Protein AF-A0A2D5T3Y0-F1 (afdb_monomer)

Foldseek 3Di:
DDPVDPVDDPVVVCVVVVHDDPDDDDDDVCVVPPDDDDDPVVVVVVVVVVVVPD

pLDDT: mean 88.25, std 8.56, range [49.69, 95.69]

Mean predicted aligned error: 8.78 Å

Secondary structure (DSSP, 8-state):
--SS-TTS-HHHHHHHTT----------TTTT-------HHHHHHHHHHHHT--

Structure (mmCIF, N/CA/C/O backbone):
data_AF-A0A2D5T3Y0-F1
#
_entry.id   AF-A0A2D5T3Y0-F1
#
loop_
_atom_site.group_PDB
_atom_site.id
_atom_site.type_symbol
_atom_site.label_atom_id
_atom_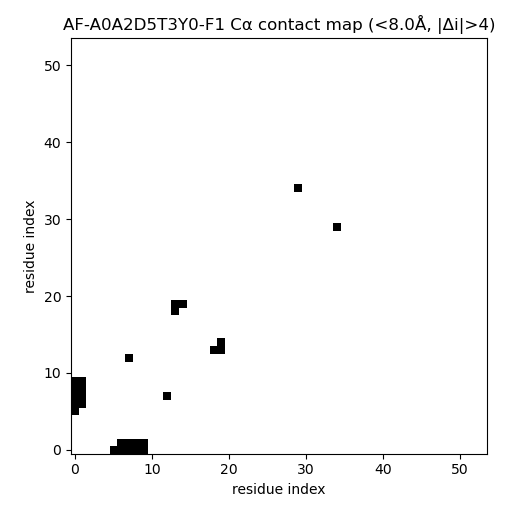site.label_alt_id
_atom_site.label_comp_id
_atom_site.label_asym_id
_atom_site.label_entity_id
_atom_site.label_seq_id
_atom_site.pdbx_PDB_ins_code
_atom_site.Cartn_x
_atom_site.Cartn_y
_atom_site.Cartn_z
_atom_site.occupancy
_atom_site.B_iso_or_equiv
_atom_site.auth_seq_id
_atom_site.auth_comp_id
_atom_site.auth_asym_id
_atom_site.auth_atom_id
_atom_site.pdbx_PDB_model_num
ATOM 1 N N . ALA A 1 1 ? 0.563 -3.084 15.479 1.00 80.50 1 ALA A N 1
ATOM 2 C CA . ALA A 1 1 ? 0.766 -1.878 16.303 1.00 80.50 1 ALA A CA 1
ATOM 3 C C . ALA A 1 1 ? 0.255 -0.659 15.543 1.00 80.50 1 ALA A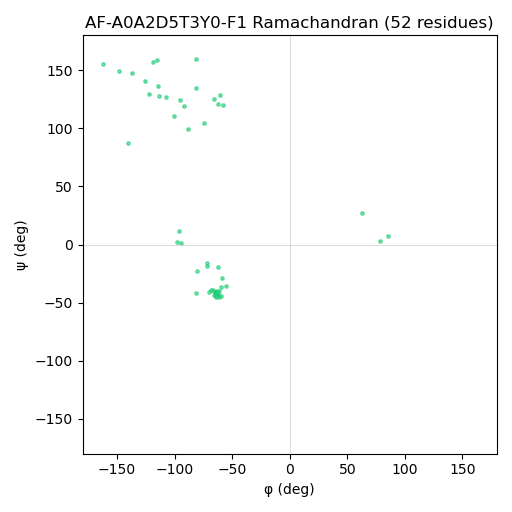 C 1
ATOM 5 O O . ALA A 1 1 ? 0.412 -0.611 14.328 1.00 80.50 1 ALA A O 1
ATOM 6 N N . PHE A 1 2 ? -0.392 0.283 16.222 1.00 92.19 2 PHE A N 1
ATOM 7 C CA . PHE A 1 2 ? -0.777 1.580 15.675 1.00 92.19 2 PHE A CA 1
ATOM 8 C C . PHE A 1 2 ? 0.424 2.532 15.732 1.00 92.19 2 PHE A C 1
ATOM 10 O O . PHE A 1 2 ? 1.112 2.586 16.743 1.00 92.19 2 PHE A O 1
ATOM 17 N N . ILE A 1 3 ? 0.698 3.276 14.657 1.00 92.94 3 ILE A N 1
ATOM 18 C CA . ILE A 1 3 ? 1.924 4.089 14.542 1.00 92.94 3 ILE A CA 1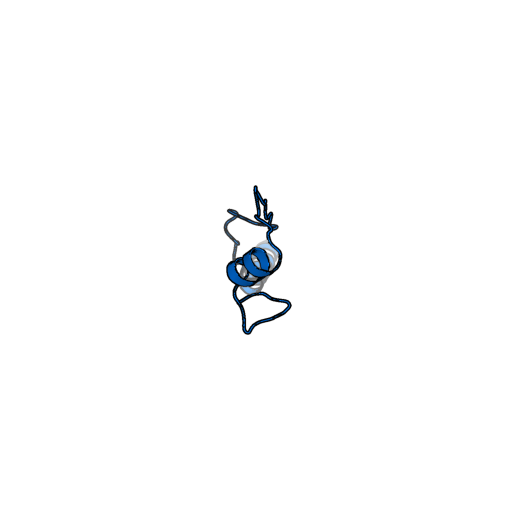
ATOM 19 C C . ILE A 1 3 ? 2.009 5.166 15.636 1.00 92.94 3 ILE A C 1
ATOM 21 O O . ILE A 1 3 ? 3.081 5.383 16.191 1.00 92.94 3 ILE A O 1
ATOM 25 N N . MET A 1 4 ? 0.889 5.813 15.979 1.00 91.94 4 MET A N 1
ATOM 26 C CA . MET A 1 4 ? 0.869 6.875 16.998 1.00 91.94 4 MET A CA 1
ATOM 27 C C . MET A 1 4 ? 0.850 6.330 18.432 1.00 91.94 4 MET A C 1
ATOM 29 O O . MET A 1 4 ? 1.263 7.022 19.358 1.00 91.94 4 MET A O 1
ATOM 33 N N . GLU A 1 5 ? 0.394 5.091 18.623 1.00 92.50 5 GLU A N 1
ATOM 34 C CA . GLU A 1 5 ? 0.421 4.408 19.915 1.00 92.50 5 GLU A CA 1
ATOM 35 C C . GLU A 1 5 ? 0.800 2.928 19.720 1.00 92.50 5 GLU A C 1
ATOM 37 O O . GLU A 1 5 ? -0.071 2.063 19.586 1.00 92.50 5 GLU A O 1
ATOM 42 N N . PRO A 1 6 ? 2.107 2.600 19.716 1.00 93.56 6 PRO A N 1
ATOM 43 C CA . PRO A 1 6 ? 2.597 1.272 19.333 1.00 93.56 6 PRO A CA 1
ATOM 44 C C . PRO A 1 6 ? 2.122 0.130 20.237 1.00 93.56 6 PRO A C 1
ATOM 46 O O . PRO A 1 6 ? 2.164 -1.034 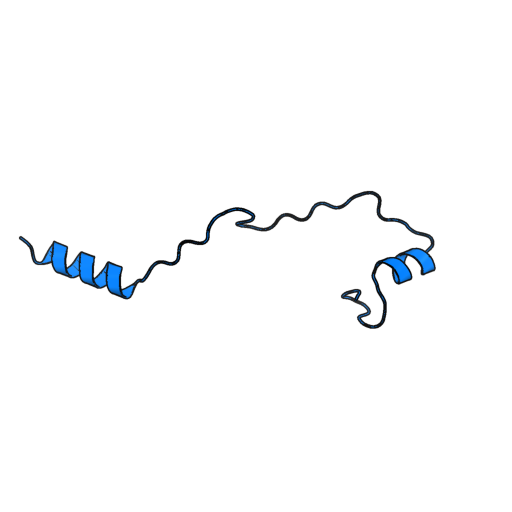19.841 1.00 93.56 6 PRO A O 1
ATOM 49 N N . LYS A 1 7 ? 1.670 0.467 21.450 1.00 94.38 7 LYS A N 1
ATOM 50 C CA . LYS A 1 7 ? 1.165 -0.472 22.459 1.00 94.38 7 LYS A CA 1
ATOM 51 C C . LYS A 1 7 ? -0.205 -1.058 22.114 1.00 94.38 7 LYS A C 1
ATOM 53 O O . LYS A 1 7 ? -0.568 -2.075 22.691 1.00 94.38 7 LYS A O 1
ATOM 58 N N . LYS A 1 8 ? -0.958 -0.428 21.209 1.00 92.81 8 LYS A N 1
ATOM 59 C CA . LYS A 1 8 ? -2.300 -0.862 20.799 1.00 92.81 8 LYS A CA 1
ATOM 60 C C . LYS A 1 8 ? -2.324 -1.193 19.311 1.00 92.81 8 LYS A C 1
ATOM 62 O O . LYS A 1 8 ? -1.490 -0.725 18.532 1.00 92.81 8 LYS A O 1
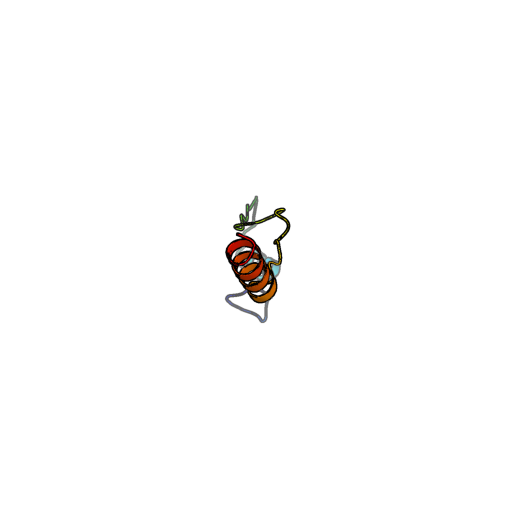ATOM 67 N N . SER A 1 9 ? -3.273 -2.011 18.878 1.00 95.31 9 SER A N 1
ATOM 68 C CA . SER A 1 9 ? -3.595 -2.183 17.459 1.00 95.31 9 SER A CA 1
ATOM 69 C C . SER A 1 9 ? -4.516 -1.064 16.954 1.00 95.31 9 SER A C 1
ATOM 71 O O . SER A 1 9 ? -5.225 -0.417 17.723 1.00 95.31 9 SER A O 1
ATOM 73 N N . VAL A 1 10 ? -4.543 -0.849 15.633 1.00 92.50 10 VAL A N 1
ATOM 74 C CA . VAL A 1 10 ? -5.448 0.132 14.997 1.00 92.50 10 VAL A CA 1
ATOM 75 C C . VAL A 1 10 ? -6.919 -0.212 15.274 1.00 92.50 10 VAL A C 1
ATOM 77 O O . VAL A 1 10 ? -7.734 0.677 15.504 1.00 92.50 10 VAL A O 1
ATOM 80 N N . GLY A 1 11 ? -7.257 -1.506 15.312 1.00 93.06 11 GLY A N 1
ATOM 81 C CA . GLY A 1 11 ? -8.614 -1.973 15.599 1.00 93.06 11 GLY A CA 1
ATOM 82 C C . GLY A 1 11 ? -9.064 -1.711 17.038 1.00 93.06 11 GLY A C 1
ATOM 83 O O . GLY A 1 11 ? -10.212 -1.333 17.251 1.00 93.06 11 GLY A O 1
ATOM 84 N N . GLU A 1 12 ? -8.179 -1.874 18.025 1.00 93.94 12 GLU A N 1
ATOM 85 C CA . GLU A 1 12 ? -8.481 -1.544 19.428 1.00 93.94 12 GLU A CA 1
ATOM 86 C C . GLU A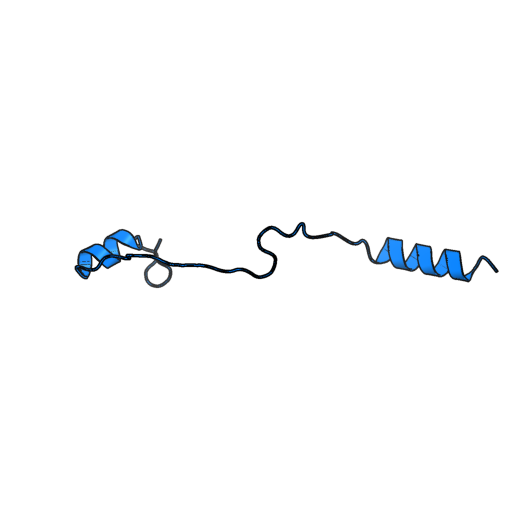 1 12 ? -8.731 -0.046 19.607 1.00 93.94 12 GLU A C 1
ATOM 88 O O . GLU A 1 12 ? -9.724 0.339 20.218 1.00 93.94 12 GLU A O 1
ATOM 93 N N . PHE A 1 13 ? -7.898 0.795 18.989 1.00 93.56 13 PHE A N 1
ATOM 94 C CA . PHE A 1 13 ? -8.078 2.246 19.014 1.00 93.56 13 PHE A CA 1
ATOM 95 C C . PHE A 1 13 ? -9.425 2.680 18.410 1.00 93.56 13 PHE A C 1
ATOM 97 O O . PHE A 1 13 ? -10.137 3.500 18.985 1.00 93.56 13 PHE A O 1
ATOM 104 N N . LEU A 1 14 ? -9.811 2.103 17.269 1.00 93.00 14 LEU A N 1
ATOM 105 C CA . LEU A 1 14 ? -11.091 2.405 16.620 1.00 93.00 14 LEU A CA 1
ATOM 106 C C . LEU A 1 14 ? -12.291 1.977 17.476 1.00 93.00 14 LEU A C 1
ATOM 108 O O . LEU A 1 14 ? -13.248 2.741 17.609 1.00 93.00 14 LEU A O 1
ATOM 112 N N . LYS A 1 15 ? -12.215 0.801 18.116 1.00 94.19 15 LYS A N 1
ATOM 113 C CA . LYS A 1 15 ? -13.244 0.317 19.051 1.00 94.19 15 LYS A CA 1
ATOM 114 C C . LYS A 1 15 ? -13.407 1.243 20.257 1.00 94.19 15 LYS A C 1
ATOM 116 O O . LYS A 1 15 ? -14.537 1.581 20.591 1.00 94.19 15 LYS A O 1
ATOM 121 N N . GLU A 1 16 ? -12.310 1.697 20.868 1.00 93.38 16 GLU A N 1
ATOM 122 C CA . GLU A 1 16 ? -12.338 2.664 21.982 1.00 93.38 16 GLU A CA 1
ATOM 123 C C . GLU A 1 16 ? -13.015 3.991 21.598 1.00 93.38 16 GLU A C 1
ATOM 125 O O . GLU A 1 16 ? -13.594 4.666 22.448 1.00 93.38 16 GLU A O 1
ATOM 130 N N . LYS A 1 17 ? -12.954 4.372 20.317 1.00 93.06 17 LYS A N 1
ATOM 131 C CA . LYS A 1 17 ? -13.566 5.596 19.780 1.00 93.06 17 LYS A CA 1
ATOM 132 C C . LYS A 1 17 ? -14.959 5.385 19.180 1.00 93.06 17 LYS A C 1
ATOM 134 O O . LYS A 1 17 ? -15.538 6.348 18.688 1.00 93.06 17 LYS A O 1
ATOM 139 N N . GLY A 1 18 ? -15.495 4.161 19.208 1.00 94.06 18 GLY A N 1
ATOM 140 C CA . GLY A 1 18 ? -16.792 3.835 18.606 1.00 94.06 18 GLY A CA 1
ATOM 141 C C . GLY A 1 18 ? -16.834 4.042 17.087 1.00 94.06 18 GLY A C 1
ATOM 142 O O . GLY A 1 18 ? -17.894 4.333 16.540 1.00 94.06 18 GLY A O 1
ATOM 143 N N . ALA A 1 19 ? -15.688 3.934 16.411 1.00 95.19 19 ALA A N 1
ATOM 144 C CA . ALA A 1 19 ? -15.544 4.198 14.984 1.00 95.19 19 ALA A CA 1
ATOM 145 C C . ALA A 1 19 ? -15.170 2.929 14.204 1.00 95.19 19 ALA A C 1
ATOM 147 O O . ALA A 1 19 ? -14.613 1.975 14.748 1.00 95.19 19 ALA A O 1
ATOM 148 N N . SER A 1 20 ? -15.435 2.938 12.898 1.00 92.75 20 SER A N 1
ATOM 149 C CA . SER A 1 20 ? -15.054 1.871 11.967 1.00 92.75 20 SER A CA 1
ATOM 150 C C . SER A 1 20 ? -14.495 2.451 10.671 1.00 92.75 20 SER A C 1
ATOM 152 O O . SER A 1 20 ? -14.934 3.508 10.222 1.00 92.75 20 SER A O 1
ATOM 154 N N . VAL A 1 21 ? -13.550 1.744 10.049 1.00 94.12 21 VAL A N 1
ATOM 155 C CA . VAL A 1 21 ? -13.000 2.112 8.737 1.00 94.12 21 VAL A CA 1
ATOM 156 C C . VAL A 1 21 ? -13.799 1.404 7.651 1.00 94.12 21 VAL A C 1
ATOM 158 O O . VAL A 1 21 ? -13.826 0.177 7.617 1.00 94.12 21 VAL A O 1
ATOM 161 N N . SER A 1 22 ? -14.435 2.174 6.766 1.00 95.50 22 SER A N 1
ATOM 162 C CA . SER A 1 22 ? -15.227 1.621 5.659 1.00 95.50 22 SER A CA 1
ATOM 163 C C . SER A 1 22 ? -14.365 1.212 4.465 1.00 95.50 22 SER A C 1
ATOM 165 O O . SER A 1 22 ? -14.617 0.177 3.859 1.00 95.50 22 SER A O 1
ATOM 167 N N . ASN A 1 23 ? -13.362 2.019 4.107 1.00 95.69 23 ASN A N 1
ATOM 168 C CA . ASN A 1 23 ? -12.411 1.707 3.043 1.00 95.69 23 ASN A CA 1
ATOM 169 C C . ASN A 1 23 ? -11.153 2.580 3.175 1.00 95.69 23 ASN A C 1
ATOM 171 O O . ASN A 1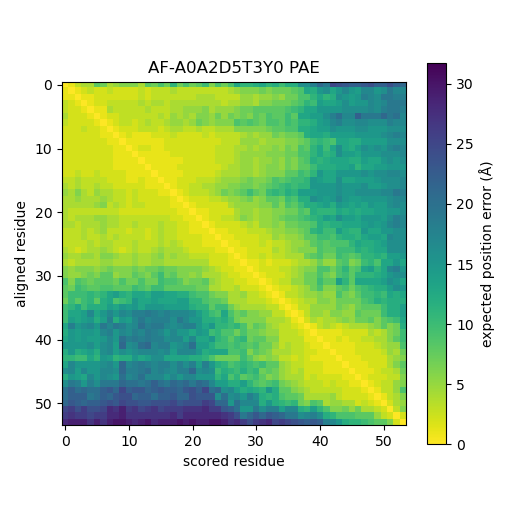 23 ? -11.217 3.680 3.726 1.00 95.69 23 ASN A O 1
ATOM 175 N N . PHE A 1 24 ? -10.028 2.116 2.640 1.00 95.25 24 PHE A N 1
ATOM 176 C CA . PHE A 1 24 ? -8.835 2.928 2.429 1.00 95.25 24 PHE A CA 1
ATOM 177 C C . PHE A 1 24 ? -8.093 2.432 1.187 1.00 95.25 24 PHE A C 1
ATOM 179 O O . PHE A 1 24 ? -8.126 1.249 0.860 1.00 95.25 24 PHE A O 1
ATOM 186 N N . ILE A 1 25 ? -7.417 3.348 0.501 1.00 95.06 25 ILE A N 1
ATOM 187 C CA . ILE A 1 25 ? -6.571 3.037 -0.650 1.00 95.06 25 ILE A CA 1
ATOM 188 C C . ILE A 1 25 ? -5.177 3.549 -0.312 1.00 95.06 25 ILE A C 1
ATOM 190 O O . ILE A 1 25 ? -5.021 4.694 0.116 1.00 95.06 25 ILE A O 1
ATOM 194 N N . ARG A 1 26 ? -4.170 2.696 -0.481 1.00 92.75 26 ARG A N 1
ATOM 195 C CA . ARG A 1 26 ? -2.760 3.067 -0.385 1.00 92.75 26 ARG A CA 1
ATOM 196 C C . ARG A 1 26 ? -2.169 2.912 -1.773 1.00 92.75 26 ARG A C 1
ATOM 198 O O . ARG A 1 26 ? -2.326 1.858 -2.369 1.00 92.75 26 ARG A O 1
ATOM 205 N N . LEU A 1 27 ? -1.519 3.961 -2.252 1.00 94.50 27 LEU A N 1
ATOM 206 C CA . LEU A 1 27 ? -0.777 3.940 -3.503 1.00 94.50 27 LEU A CA 1
ATOM 207 C C . LEU A 1 27 ? 0.695 4.140 -3.174 1.00 94.50 27 LEU A C 1
ATOM 209 O O . LEU A 1 27 ? 1.034 5.001 -2.356 1.00 94.50 27 LEU A O 1
ATOM 213 N N . GLU A 1 28 ? 1.554 3.357 -3.808 1.00 90.75 28 GLU A N 1
ATOM 214 C CA . GLU A 1 28 ? 3.000 3.497 -3.704 1.00 90.75 28 GLU A CA 1
ATOM 215 C C . GLU A 1 28 ? 3.626 3.627 -5.094 1.00 90.75 28 GLU A C 1
ATOM 217 O O . GLU A 1 28 ? 3.210 2.989 -6.061 1.00 90.75 28 GLU A O 1
ATOM 222 N N . VAL A 1 29 ? 4.628 4.501 -5.212 1.00 93.38 29 VAL A N 1
ATOM 223 C CA . VAL A 1 29 ? 5.359 4.675 -6.471 1.00 93.38 29 VAL A CA 1
ATOM 224 C C . VAL A 1 29 ? 6.124 3.389 -6.766 1.00 93.38 29 VAL A C 1
ATOM 226 O O . VAL A 1 29 ? 6.909 2.938 -5.938 1.00 93.38 29 VAL A O 1
ATOM 229 N N . GLY A 1 30 ? 5.917 2.814 -7.951 1.00 90.94 30 GLY A N 1
ATOM 230 C CA . GLY A 1 30 ? 6.566 1.557 -8.331 1.00 90.94 30 GLY A CA 1
ATOM 231 C C . GLY A 1 30 ? 5.833 0.295 -7.872 1.00 90.94 30 GLY A C 1
ATOM 232 O O . GLY A 1 30 ? 6.367 -0.796 -8.052 1.00 90.94 30 GLY A O 1
ATOM 233 N N . GLU A 1 31 ? 4.627 0.402 -7.305 1.00 90.88 31 GLU A N 1
ATOM 234 C CA . GLU A 1 31 ? 3.827 -0.770 -6.941 1.00 90.88 31 GLU A CA 1
ATOM 235 C C . GLU A 1 31 ? 3.562 -1.652 -8.175 1.00 90.88 31 GLU A C 1
ATOM 237 O O . GLU A 1 31 ? 3.001 -1.204 -9.174 1.00 90.88 31 GLU A O 1
ATOM 242 N N . GLY A 1 32 ? 4.021 -2.906 -8.120 1.00 88.81 32 GLY A N 1
ATOM 243 C CA . GLY A 1 32 ? 3.912 -3.864 -9.226 1.00 88.81 32 GLY A CA 1
ATOM 244 C C . GLY A 1 32 ? 4.931 -3.688 -10.361 1.00 88.81 32 GLY A C 1
ATOM 245 O O . GLY A 1 32 ? 4.872 -4.439 -11.332 1.00 88.81 32 GLY A O 1
ATOM 246 N N . ILE A 1 33 ? 5.869 -2.742 -10.258 1.00 91.62 33 ILE A N 1
ATOM 247 C CA . ILE A 1 33 ? 6.949 -2.555 -11.235 1.00 91.62 33 ILE A CA 1
ATOM 248 C C . ILE A 1 33 ? 8.195 -3.296 -10.742 1.00 91.62 33 ILE A C 1
ATOM 250 O O . ILE A 1 33 ? 8.681 -3.043 -9.639 1.00 91.62 33 ILE A O 1
ATOM 254 N N . GLU A 1 34 ? 8.733 -4.201 -11.564 1.00 86.50 34 GLU A N 1
ATOM 255 C CA . GLU A 1 34 ? 10.008 -4.855 -11.268 1.00 86.50 34 GLU A CA 1
ATOM 256 C C . GLU A 1 34 ? 11.122 -3.808 -11.221 1.00 86.50 34 GLU A C 1
ATOM 258 O O . GLU A 1 34 ? 11.369 -3.074 -12.185 1.00 86.50 34 GLU A O 1
ATOM 263 N N . LYS A 1 35 ?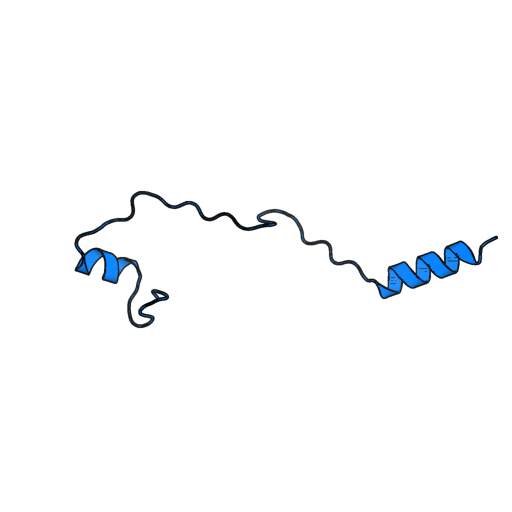 11.786 -3.720 -10.068 1.00 85.44 35 LYS A N 1
ATOM 264 C CA . LYS A 1 35 ? 12.905 -2.809 -9.889 1.00 85.44 35 LYS A CA 1
ATOM 265 C C . LYS A 1 35 ? 14.106 -3.381 -10.630 1.00 85.44 35 LYS A C 1
ATOM 267 O O . LYS A 1 35 ? 14.734 -4.319 -10.150 1.00 85.44 35 LYS A O 1
ATOM 272 N N . LYS A 1 36 ? 14.416 -2.799 -11.786 1.00 85.75 36 LYS A N 1
ATOM 273 C CA . LYS A 1 36 ? 15.648 -3.106 -12.509 1.00 85.75 36 LYS A CA 1
ATOM 274 C C . LYS A 1 36 ? 16.847 -2.758 -11.636 1.00 85.75 36 LYS A C 1
ATOM 276 O O . LYS A 1 36 ? 16.929 -1.654 -11.095 1.00 85.75 36 LYS A O 1
ATOM 281 N N . GLU A 1 37 ? 17.744 -3.718 -11.496 1.00 80.62 37 GLU A N 1
ATOM 282 C CA . GLU A 1 37 ? 19.042 -3.526 -10.871 1.00 80.62 37 GLU A CA 1
ATOM 283 C C . GLU A 1 37 ? 20.066 -3.379 -11.998 1.00 80.62 37 GLU A C 1
ATOM 285 O O . GLU A 1 37 ? 20.292 -4.311 -12.768 1.00 80.62 37 GLU A O 1
ATOM 290 N N . GLU A 1 38 ? 20.602 -2.171 -12.149 1.00 83.88 38 GLU A N 1
ATOM 291 C CA . GLU A 1 38 ? 21.563 -1.822 -13.198 1.00 83.88 38 GLU A CA 1
ATOM 292 C C . GLU A 1 38 ? 22.950 -1.659 -12.561 1.00 83.88 38 GLU A C 1
ATOM 294 O O . GLU A 1 38 ? 23.117 -0.925 -11.581 1.00 83.88 38 GLU A O 1
ATOM 299 N N . ASP A 1 39 ? 23.948 -2.370 -13.098 1.00 84.56 39 ASP A N 1
ATOM 300 C CA . ASP A 1 39 ? 25.343 -2.255 -12.665 1.00 84.56 39 ASP A CA 1
ATOM 301 C C . ASP A 1 39 ? 26.037 -1.150 -13.465 1.00 84.56 39 ASP A C 1
ATOM 303 O O . ASP A 1 39 ? 26.499 -1.340 -14.594 1.00 84.56 39 ASP A O 1
ATOM 307 N N . PHE A 1 40 ? 26.142 0.014 -12.829 1.00 84.81 40 PHE A N 1
ATOM 308 C CA . PHE A 1 40 ? 26.781 1.193 -13.400 1.00 84.81 40 PHE A CA 1
ATOM 309 C C . PHE A 1 40 ? 28.224 0.934 -13.862 1.00 84.81 40 PHE A C 1
ATOM 311 O O . PHE A 1 40 ? 28.658 1.484 -14.873 1.00 84.81 40 PHE A O 1
ATOM 318 N N . ALA A 1 41 ? 28.989 0.091 -13.160 1.00 84.12 41 ALA A N 1
ATOM 319 C CA . ALA A 1 41 ? 30.374 -0.182 -13.534 1.00 84.12 41 ALA A CA 1
ATOM 320 C C . ALA A 1 41 ? 30.449 -0.997 -14.832 1.00 84.12 41 ALA A C 1
ATOM 322 O O . ALA A 1 41 ? 31.281 -0.706 -15.698 1.00 84.12 41 ALA A O 1
ATOM 323 N N . ALA A 1 42 ? 29.559 -1.980 -14.986 1.00 85.31 42 ALA A N 1
ATOM 324 C CA . ALA A 1 42 ? 29.447 -2.770 -16.206 1.00 85.31 42 ALA A CA 1
ATOM 325 C C . ALA A 1 42 ? 29.003 -1.908 -17.402 1.00 85.31 42 ALA A C 1
ATOM 327 O O . ALA A 1 42 ? 29.575 -2.025 -18.488 1.00 85.31 42 ALA A O 1
ATOM 328 N N . GLU A 1 43 ? 28.051 -0.995 -17.199 1.00 85.38 43 GLU A N 1
ATOM 329 C CA . GLU A 1 43 ? 27.597 -0.069 -18.243 1.00 85.38 43 GLU A CA 1
ATOM 330 C C . GLU A 1 43 ? 28.700 0.895 -18.691 1.00 85.38 43 GLU A C 1
ATOM 332 O O . GLU A 1 43 ? 28.927 1.069 -19.891 1.00 85.38 43 GLU A O 1
ATOM 337 N N . VAL A 1 44 ? 29.443 1.478 -17.746 1.00 88.25 44 VAL A N 1
ATOM 338 C CA . VAL A 1 44 ? 30.564 2.379 -18.054 1.00 88.25 44 VAL A CA 1
ATOM 339 C C . VAL A 1 44 ? 31.675 1.637 -18.798 1.00 88.25 44 VAL A C 1
ATOM 341 O O . VAL A 1 44 ? 32.216 2.152 -19.780 1.00 88.25 44 VAL A O 1
ATOM 344 N N . ALA A 1 45 ? 32.004 0.410 -18.386 1.00 86.50 45 ALA A N 1
ATOM 345 C CA . ALA A 1 45 ? 32.995 -0.409 -19.079 1.00 86.50 45 ALA A CA 1
ATOM 346 C C . ALA A 1 45 ? 32.567 -0.731 -20.521 1.00 86.50 45 ALA A C 1
ATOM 348 O O . ALA A 1 45 ? 33.383 -0.619 -21.440 1.00 86.50 45 ALA A O 1
ATOM 349 N N . ALA A 1 46 ? 31.292 -1.066 -20.734 1.00 86.75 46 ALA A N 1
ATOM 350 C CA . ALA A 1 46 ? 30.737 -1.322 -22.060 1.00 86.75 46 ALA A CA 1
ATOM 351 C C . ALA A 1 46 ? 30.793 -0.077 -22.961 1.00 86.75 46 ALA A C 1
ATOM 353 O O . ALA A 1 46 ? 31.192 -0.181 -24.121 1.00 86.75 46 ALA A O 1
ATOM 354 N N . GLN A 1 47 ? 30.475 1.109 -22.430 1.00 88.81 47 GLN A N 1
ATOM 355 C CA . GLN A 1 47 ? 30.568 2.367 -23.180 1.00 88.81 47 GLN A CA 1
ATOM 356 C C . GLN A 1 47 ? 32.012 2.702 -23.579 1.00 88.81 47 GLN A C 1
ATOM 358 O O . GLN A 1 47 ? 32.259 3.084 -24.722 1.00 88.81 47 GLN A O 1
ATOM 363 N N . ILE A 1 48 ? 32.983 2.514 -22.677 1.00 88.19 48 ILE A N 1
ATOM 364 C CA . ILE A 1 48 ? 34.406 2.750 -22.975 1.00 88.19 48 ILE A CA 1
ATOM 365 C C . ILE A 1 48 ? 34.927 1.750 -24.015 1.00 88.19 48 ILE A C 1
ATOM 367 O O . ILE A 1 48 ? 35.716 2.128 -24.878 1.00 88.19 48 ILE A O 1
ATOM 371 N N . ALA A 1 49 ? 34.509 0.484 -23.944 1.00 79.88 49 ALA A N 1
ATOM 372 C CA . ALA A 1 49 ? 34.885 -0.530 -24.926 1.00 79.88 49 ALA A CA 1
ATOM 373 C C . ALA A 1 49 ? 34.301 -0.223 -26.314 1.00 79.88 49 ALA A C 1
ATOM 375 O O . ALA A 1 49 ? 35.028 -0.297 -27.301 1.00 79.88 49 ALA A O 1
ATOM 376 N N . ALA A 1 50 ? 33.032 0.192 -26.388 1.00 79.38 50 ALA A N 1
ATOM 377 C CA . ALA A 1 50 ? 32.393 0.611 -27.636 1.00 79.38 50 ALA A CA 1
ATOM 378 C C . ALA A 1 50 ? 33.064 1.855 -28.246 1.00 79.38 50 ALA A C 1
ATOM 380 O O . ALA A 1 50 ? 33.297 1.894 -29.448 1.00 79.38 50 ALA A O 1
ATOM 381 N N . ALA A 1 51 ? 33.455 2.833 -27.421 1.00 77.50 51 ALA A N 1
ATOM 382 C CA . ALA A 1 51 ? 34.149 4.044 -27.871 1.00 77.50 51 ALA A CA 1
ATOM 383 C C . ALA A 1 51 ? 35.608 3.813 -28.315 1.00 77.50 51 ALA A C 1
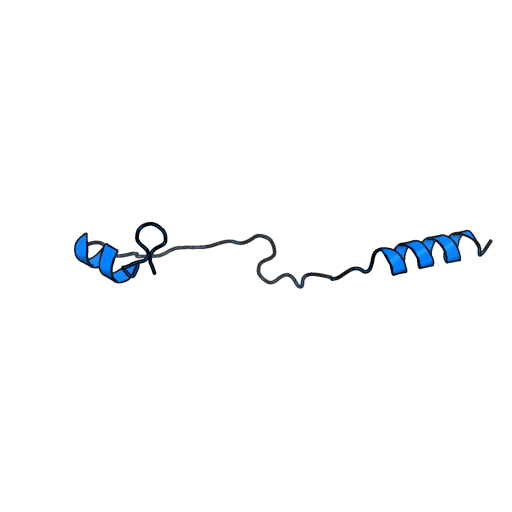ATOM 385 O O . ALA A 1 51 ? 36.196 4.680 -28.952 1.00 77.50 51 ALA A O 1
ATOM 386 N N . LYS A 1 52 ? 36.213 2.671 -27.961 1.00 69.12 52 LYS A N 1
ATOM 387 C CA . LYS A 1 52 ? 37.571 2.270 -28.380 1.00 69.12 52 LYS A CA 1
ATOM 388 C C . LYS A 1 52 ? 37.577 1.316 -29.583 1.00 69.12 52 LYS A C 1
ATOM 390 O O . LYS A 1 52 ? 38.644 0.835 -29.954 1.00 69.12 52 LYS A O 1
ATOM 395 N N . GLY A 1 53 ? 36.400 0.996 -30.125 1.00 60.84 53 GLY A N 1
ATOM 396 C CA . GLY A 1 53 ? 36.196 0.072 -31.242 1.00 60.84 53 GLY A CA 1
ATOM 397 C C . GLY A 1 53 ? 36.089 0.721 -32.628 1.00 60.84 53 GLY A C 1
ATOM 398 O O . GLY A 1 53 ? 35.701 0.018 -33.558 1.00 60.84 53 GLY A O 1
ATOM 399 N N . GLU A 1 54 ? 36.422 2.009 -32.765 1.00 49.69 54 GLU A N 1
ATOM 400 C CA . GLU A 1 54 ? 36.753 2.682 -34.039 1.00 49.69 54 GLU A CA 1
ATOM 401 C C . GLU A 1 54 ? 38.254 2.985 -34.110 1.00 49.69 54 GLU A C 1
ATOM 403 O O . GLU A 1 54 ? 38.807 3.485 -33.101 1.00 49.69 54 GLU A O 1
#

Sequence (54 aa):
AFIMEPKKSVGEFLKEKGASVSNFIRLEVGEGIEKKEEDFAAEVAAQIAAAKGE

Solvent-accessible surface area (backbone atoms only — not comparable to full-atom values): 3721 Å² total; per-residue (Å²): 100,21,92,94,46,64,92,41,42,59,66,57,57,30,56,79,66,78,49,82,87,90,78,86,84,86,87,61,94,62,72,94,53,84,81,83,85,79,60,65,68,62,52,53,51,51,53,54,52,60,72,64,72,117

Radius of gyration: 24.81 Å; Cα contacts (8 Å, |Δi|>4): 14; chains: 1; bounding box: 54×12×56 Å